Protein AF-A0A6M4P7F4-F1 (afdb_monomer_lite)

Secondary structure (DSSP, 8-state):
-PPPP-HHHHHHHHHHHHHHHHHHHHHIIIIIIHHHHHHHHHTT--HHHHHHHTT--HHHHHHHHHS-----STTTT-----HHHHHHHHHSSHHHHHHHHHHHHHHHHHHS--------

Radius of gyration: 18.24 Å; chains: 1; bounding box: 60×26×43 Å

Foldseek 3Di:
DDPPDDVVVVVVVVVVVVVVVVLVVVLCLQQPLLLQLLLVVVVVDDLVRSCVVVVHDSVSSVVSLADANDPDPPPPVDPRDDCQVVLCVVQVHSVSSVVSSVSSNVSCVVPNPDPPPDPD

Structure (mmCIF, N/CA/C/O backbone):
data_AF-A0A6M4P7F4-F1
#
_entry.id   AF-A0A6M4P7F4-F1
#
loop_
_atom_site.group_PDB
_atom_site.id
_atom_site.type_symbol
_atom_site.label_atom_id
_atom_site.label_alt_id
_atom_site.label_comp_id
_atom_site.label_asym_id
_atom_site.label_entity_id
_atom_site.label_seq_id
_atom_site.pdbx_PDB_ins_code
_atom_site.Cartn_x
_atom_site.Cartn_y
_atom_site.Cartn_z
_atom_site.occupancy
_atom_site.B_iso_or_equiv
_atom_site.auth_seq_id
_atom_site.auth_comp_id
_atom_site.auth_asym_id
_atom_site.auth_atom_id
_atom_site.pdbx_PDB_model_num
ATOM 1 N N . MET A 1 1 ? 39.733 -9.662 -27.116 1.00 40.16 1 MET A N 1
ATOM 2 C CA . MET A 1 1 ? 39.566 -8.195 -27.035 1.00 40.16 1 MET A CA 1
ATOM 3 C C . MET A 1 1 ? 38.220 -7.945 -26.386 1.00 40.16 1 MET A C 1
ATOM 5 O O . MET A 1 1 ? 37.251 -8.513 -26.866 1.00 40.16 1 MET A O 1
ATOM 9 N N . ALA A 1 2 ? 38.166 -7.229 -25.262 1.00 54.25 2 ALA A N 1
ATOM 10 C CA . ALA A 1 2 ? 36.889 -6.873 -24.647 1.00 54.25 2 ALA A CA 1
ATOM 11 C C . ALA A 1 2 ? 36.243 -5.784 -25.510 1.00 54.25 2 ALA A C 1
ATOM 13 O O . ALA A 1 2 ? 36.871 -4.750 -25.736 1.00 54.25 2 ALA A O 1
ATOM 14 N N . GLU A 1 3 ? 35.048 -6.041 -26.044 1.00 68.94 3 GLU A N 1
ATOM 15 C CA . GLU A 1 3 ? 34.247 -5.004 -26.695 1.00 68.94 3 GLU A CA 1
ATOM 16 C C . GLU A 1 3 ? 34.055 -3.853 -25.711 1.00 68.94 3 GLU A C 1
ATOM 18 O O . GLU A 1 3 ? 33.591 -4.055 -24.585 1.00 68.94 3 GLU A O 1
ATOM 23 N N . THR A 1 4 ? 34.453 -2.648 -26.119 1.00 69.88 4 THR A N 1
ATOM 24 C CA . THR A 1 4 ? 34.155 -1.438 -25.360 1.00 69.88 4 THR A CA 1
ATOM 25 C C . THR A 1 4 ? 32.636 -1.348 -25.236 1.00 69.88 4 THR A C 1
ATOM 27 O O . THR A 1 4 ? 31.960 -1.304 -26.266 1.00 69.88 4 THR A O 1
ATOM 30 N N . PRO A 1 5 ? 32.078 -1.362 -24.016 1.00 73.38 5 PRO A N 1
ATOM 31 C CA . PRO A 1 5 ? 30.637 -1.384 -23.853 1.00 73.38 5 PRO A CA 1
ATOM 32 C C . PRO A 1 5 ? 30.021 -0.116 -24.444 1.00 73.38 5 PRO A C 1
ATOM 34 O O . PRO A 1 5 ? 30.496 0.993 -24.193 1.00 73.38 5 PRO A O 1
ATOM 37 N N . ASP A 1 6 ? 28.946 -0.294 -25.211 1.00 87.50 6 ASP A N 1
ATOM 38 C CA . ASP A 1 6 ? 28.158 0.799 -25.772 1.00 87.50 6 ASP A CA 1
ATOM 39 C C . ASP A 1 6 ? 27.570 1.651 -24.631 1.00 87.50 6 ASP A C 1
ATOM 41 O O . ASP A 1 6 ? 26.644 1.249 -23.914 1.00 87.50 6 ASP A O 1
ATOM 45 N N . ILE A 1 7 ? 28.146 2.842 -24.447 1.00 90.25 7 ILE A N 1
ATOM 46 C CA . ILE A 1 7 ? 27.780 3.784 -23.387 1.00 90.25 7 ILE A CA 1
ATOM 47 C C . ILE A 1 7 ? 26.324 4.246 -23.531 1.00 90.25 7 ILE A C 1
ATOM 49 O O . ILE A 1 7 ? 25.641 4.416 -22.516 1.00 90.25 7 ILE A O 1
ATOM 53 N N . ASP A 1 8 ? 25.807 4.370 -24.756 1.00 90.06 8 ASP A N 1
ATOM 54 C CA . ASP A 1 8 ? 24.419 4.768 -24.996 1.00 90.06 8 ASP A CA 1
ATOM 55 C C . ASP A 1 8 ? 23.453 3.639 -24.624 1.00 90.06 8 ASP A C 1
ATOM 57 O O . ASP A 1 8 ? 22.401 3.883 -24.017 1.00 90.06 8 ASP A O 1
ATOM 61 N N . ALA A 1 9 ? 23.811 2.386 -24.920 1.00 91.12 9 ALA A N 1
ATOM 62 C CA . ALA A 1 9 ? 23.050 1.222 -24.467 1.00 91.12 9 ALA A CA 1
ATOM 63 C C . ALA A 1 9 ? 23.031 1.109 -22.931 1.00 91.12 9 ALA A C 1
ATOM 65 O O . ALA A 1 9 ? 21.971 0.860 -22.336 1.00 91.12 9 ALA A O 1
ATOM 66 N N . LEU A 1 10 ? 24.165 1.353 -22.265 1.00 92.12 10 LEU A N 1
ATOM 67 C CA . LEU A 1 10 ? 24.242 1.390 -20.800 1.00 92.12 10 LEU A CA 1
ATOM 68 C C . LEU A 1 10 ? 23.397 2.526 -20.206 1.00 92.12 10 LEU A C 1
ATOM 70 O O . LEU A 1 10 ? 22.655 2.306 -19.242 1.00 92.12 10 LEU A O 1
ATOM 74 N N . ALA A 1 11 ? 23.441 3.726 -20.793 1.00 92.62 11 ALA A N 1
ATOM 75 C CA . ALA A 1 11 ? 22.638 4.867 -20.356 1.00 92.62 11 ALA A CA 1
ATOM 76 C C . ALA A 1 11 ? 21.129 4.587 -20.478 1.00 92.62 11 ALA A C 1
ATOM 78 O O . ALA A 1 11 ? 20.380 4.806 -19.518 1.00 92.62 11 ALA A O 1
ATOM 79 N N . LYS A 1 12 ? 20.687 4.016 -21.609 1.00 92.44 12 LYS A N 1
ATOM 80 C CA . LYS A 1 12 ? 19.292 3.587 -21.822 1.00 92.44 12 LYS A CA 1
ATOM 81 C C . LYS A 1 12 ? 18.864 2.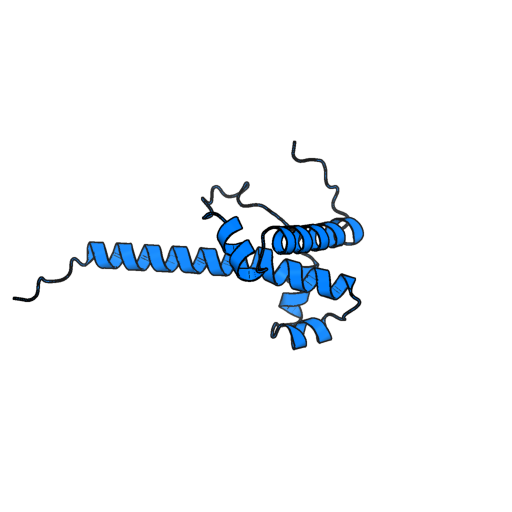535 -20.799 1.00 92.44 12 LYS A C 1
ATOM 83 O O . LYS A 1 12 ? 17.774 2.630 -20.234 1.00 92.44 12 LYS A O 1
ATOM 88 N N . THR A 1 13 ? 19.727 1.565 -20.507 1.00 92.25 13 THR A N 1
ATOM 89 C CA . THR A 1 13 ? 19.455 0.507 -19.520 1.00 92.25 13 THR A CA 1
ATOM 90 C C . THR A 1 13 ? 19.311 1.080 -18.110 1.00 92.25 13 THR A C 1
ATOM 92 O O . THR A 1 13 ? 18.338 0.785 -17.410 1.00 92.25 13 THR A O 1
ATOM 95 N N . ARG A 1 14 ? 20.209 1.990 -17.711 1.00 93.25 14 ARG A N 1
ATOM 96 C CA . ARG A 1 14 ? 20.120 2.715 -16.435 1.00 93.25 14 ARG A CA 1
ATOM 97 C C . ARG A 1 14 ? 18.824 3.518 -16.329 1.00 93.25 14 ARG A C 1
ATOM 99 O O . ARG A 1 14 ? 18.183 3.511 -15.277 1.00 93.25 14 ARG A O 1
ATOM 106 N N . GLN A 1 15 ? 18.421 4.206 -17.396 1.00 92.31 15 GLN A N 1
ATOM 107 C CA . GLN A 1 15 ? 17.173 4.968 -17.414 1.00 92.31 15 GLN A CA 1
ATOM 108 C C . GLN A 1 15 ? 15.950 4.059 -17.248 1.00 92.31 15 GLN A C 1
ATOM 110 O O . GLN A 1 15 ? 15.096 4.353 -16.408 1.00 92.31 15 GLN A O 1
ATOM 115 N N . ARG A 1 16 ? 15.894 2.936 -17.978 1.00 88.25 16 ARG A N 1
ATOM 116 C CA . ARG A 1 16 ? 14.819 1.935 -17.860 1.00 88.25 16 ARG A CA 1
ATOM 117 C C . ARG A 1 16 ? 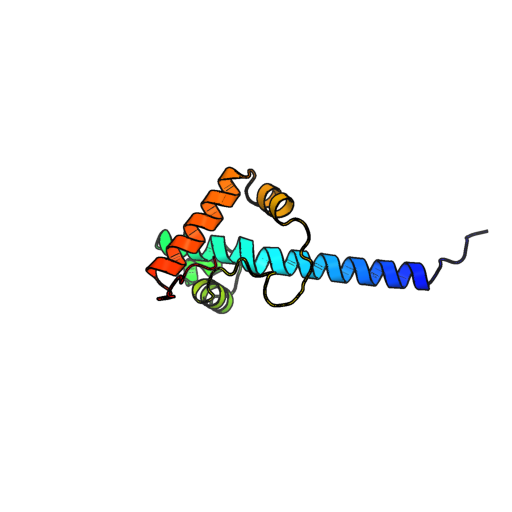14.721 1.374 -16.443 1.00 88.25 16 ARG A C 1
ATOM 119 O O . ARG A 1 16 ? 13.635 1.367 -15.875 1.00 88.25 16 ARG A O 1
ATOM 126 N N . SER A 1 17 ? 15.848 1.005 -15.832 1.00 89.56 17 SER A N 1
ATOM 127 C CA . SER A 1 17 ? 15.893 0.532 -14.439 1.00 89.56 17 SER A CA 1
ATOM 128 C C . SER A 1 17 ? 15.332 1.570 -13.457 1.00 89.56 17 SER A C 1
ATOM 130 O O . SER A 1 17 ? 14.482 1.256 -12.624 1.00 89.56 17 SER A O 1
ATOM 132 N N . ARG A 1 18 ? 15.730 2.843 -13.590 1.00 89.94 18 ARG A N 1
ATOM 133 C CA . ARG A 1 18 ? 15.211 3.928 -12.736 1.00 89.94 18 ARG A CA 1
ATOM 134 C C . ARG A 1 18 ? 13.723 4.184 -12.942 1.00 89.94 18 ARG A C 1
ATOM 136 O O . ARG A 1 18 ? 13.049 4.605 -12.005 1.00 89.94 18 ARG A O 1
ATOM 143 N N . GLN A 1 19 ? 13.218 4.013 -14.159 1.00 85.62 19 GLN A N 1
ATOM 144 C CA . GLN A 1 19 ? 11.789 4.119 -14.431 1.00 85.62 19 GLN A CA 1
ATOM 145 C C . GLN A 1 19 ? 11.027 2.952 -13.800 1.00 85.62 19 GLN A C 1
ATOM 147 O O . GLN A 1 19 ? 10.067 3.196 -13.080 1.00 85.62 19 GLN A O 1
ATOM 152 N N . TYR A 1 20 ? 11.511 1.723 -13.980 1.00 84.62 20 TYR A N 1
ATOM 153 C CA . TYR A 1 20 ? 10.908 0.532 -13.389 1.00 84.62 20 TYR A CA 1
ATOM 154 C C . TYR A 1 20 ? 10.852 0.608 -11.859 1.00 84.62 20 TYR A C 1
ATOM 156 O O . TYR A 1 20 ? 9.792 0.410 -11.275 1.00 84.62 20 TYR A O 1
ATOM 164 N N . ARG A 1 21 ? 11.950 1.013 -11.204 1.00 87.75 21 ARG A N 1
ATOM 165 C CA . ARG A 1 21 ? 11.971 1.221 -9.747 1.00 87.75 21 ARG A CA 1
ATOM 166 C C . ARG A 1 21 ? 10.924 2.241 -9.297 1.00 87.75 21 ARG A C 1
ATOM 168 O O . ARG A 1 21 ? 10.169 1.963 -8.381 1.00 87.75 21 ARG A O 1
ATOM 175 N N . ARG A 1 22 ? 10.832 3.392 -9.976 1.00 84.62 22 ARG A N 1
ATOM 176 C CA . ARG A 1 22 ? 9.816 4.414 -9.664 1.00 84.62 22 ARG A CA 1
ATOM 177 C C . ARG A 1 22 ? 8.388 3.895 -9.826 1.00 84.62 22 ARG A C 1
ATOM 179 O O . ARG A 1 22 ? 7.513 4.336 -9.094 1.00 84.62 22 ARG A O 1
ATOM 186 N N . HIS A 1 23 ? 8.150 2.989 -10.773 1.00 82.38 23 HIS A N 1
ATOM 187 C CA . HIS A 1 23 ? 6.842 2.355 -10.924 1.00 82.38 23 HIS A CA 1
ATOM 188 C C . HIS A 1 23 ? 6.530 1.413 -9.762 1.00 82.38 23 HIS A C 1
ATOM 190 O O . HIS A 1 23 ? 5.425 1.468 -9.239 1.00 82.38 23 HIS A O 1
ATOM 196 N N . LEU A 1 24 ? 7.488 0.588 -9.333 1.00 84.38 24 LEU A N 1
ATOM 197 C CA . LEU A 1 24 ? 7.289 -0.295 -8.182 1.00 84.38 24 LEU A CA 1
ATOM 198 C C . LEU A 1 24 ? 7.080 0.492 -6.886 1.00 84.38 24 LEU A C 1
ATOM 200 O O . LEU A 1 24 ? 6.151 0.178 -6.152 1.00 84.38 24 LEU A O 1
ATOM 204 N N . ASP A 1 25 ? 7.878 1.540 -6.654 1.00 87.12 25 ASP A N 1
ATOM 205 C CA . ASP A 1 25 ? 7.709 2.441 -5.506 1.00 87.12 25 ASP A CA 1
ATOM 206 C C . ASP A 1 25 ? 6.285 3.036 -5.510 1.00 87.12 25 ASP A C 1
ATOM 208 O O . ASP A 1 25 ? 5.576 3.005 -4.510 1.00 87.12 25 ASP A O 1
ATOM 212 N N . PHE A 1 26 ? 5.813 3.495 -6.677 1.00 84.31 26 PHE A N 1
ATOM 213 C CA . PHE A 1 26 ? 4.454 4.013 -6.827 1.00 84.31 26 PHE A CA 1
ATOM 214 C C . PHE A 1 26 ? 3.378 2.960 -6.528 1.00 84.31 26 PHE A C 1
ATOM 216 O O . PHE A 1 26 ? 2.393 3.275 -5.855 1.00 84.31 26 PHE A O 1
ATOM 223 N N . LEU A 1 27 ? 3.536 1.733 -7.034 1.00 84.38 27 LEU A N 1
ATOM 224 C CA . LEU A 1 27 ? 2.576 0.656 -6.800 1.00 84.38 27 LEU A CA 1
ATOM 225 C C . LEU A 1 27 ? 2.529 0.257 -5.319 1.00 84.38 27 LEU A C 1
ATOM 227 O O . LEU A 1 27 ? 1.439 0.084 -4.780 1.00 84.38 27 LEU A O 1
ATOM 231 N N . ALA A 1 28 ? 3.681 0.169 -4.653 1.00 88.00 28 ALA A N 1
ATOM 232 C CA . ALA A 1 28 ? 3.760 -0.108 -3.223 1.00 88.00 28 ALA A CA 1
ATOM 233 C C . ALA A 1 28 ? 3.020 0.965 -2.404 1.00 88.00 28 ALA A C 1
ATOM 235 O O . ALA A 1 28 ? 2.070 0.637 -1.692 1.00 88.00 28 ALA A O 1
ATOM 236 N N . ASP A 1 29 ? 3.356 2.243 -2.604 1.00 86.81 29 ASP A N 1
ATOM 237 C CA . ASP A 1 29 ? 2.783 3.355 -1.835 1.00 86.81 29 ASP A CA 1
ATOM 238 C C . ASP A 1 29 ? 1.257 3.483 -2.022 1.00 86.81 29 ASP A C 1
ATOM 240 O O . ASP A 1 29 ? 0.504 3.718 -1.071 1.00 86.81 29 ASP A O 1
ATOM 244 N N . ASN A 1 30 ? 0.782 3.381 -3.268 1.00 80.00 30 ASN A N 1
ATOM 245 C CA . ASN A 1 30 ? -0.607 3.717 -3.606 1.00 80.00 30 ASN A CA 1
ATOM 246 C C . ASN A 1 30 ? -1.548 2.517 -3.544 1.00 80.00 30 ASN A C 1
ATOM 248 O O . ASN A 1 30 ? -2.739 2.713 -3.338 1.00 80.00 30 ASN A O 1
ATOM 252 N N . TYR A 1 31 ? -1.049 1.293 -3.715 1.00 81.44 31 TYR A N 1
ATOM 253 C CA . TYR A 1 31 ? -1.915 0.116 -3.764 1.00 81.44 31 TYR A CA 1
ATOM 254 C C . TYR A 1 31 ? -1.726 -0.838 -2.595 1.00 81.44 31 TYR A C 1
ATOM 256 O O . TYR A 1 31 ? -2.694 -1.467 -2.176 1.00 81.44 31 TYR A O 1
ATOM 264 N N . VAL A 1 32 ? -0.515 -0.944 -2.051 1.00 89.81 32 VAL A N 1
ATOM 265 C CA . VAL A 1 32 ? -0.238 -1.857 -0.937 1.00 89.81 32 VAL A CA 1
ATOM 266 C C . VAL A 1 32 ? -0.390 -1.114 0.380 1.00 89.81 32 VAL A C 1
ATOM 268 O O . VAL A 1 32 ? -1.298 -1.415 1.154 1.00 89.81 32 VAL A O 1
ATOM 271 N N . ASP A 1 33 ? 0.417 -0.078 0.596 1.00 93.06 33 ASP A N 1
ATOM 272 C CA . ASP A 1 33 ? 0.446 0.656 1.863 1.00 93.06 33 ASP A CA 1
ATOM 273 C C . ASP A 1 33 ? -0.893 1.333 2.151 1.00 93.06 33 ASP A C 1
ATOM 275 O O . ASP A 1 33 ? -1.398 1.285 3.274 1.00 93.06 33 ASP A O 1
ATOM 279 N N . GLN A 1 34 ? -1.528 1.898 1.122 1.00 91.31 34 GLN A N 1
ATOM 280 C CA . GLN A 1 34 ? -2.850 2.496 1.265 1.00 91.31 34 GLN A CA 1
ATOM 281 C C . GLN A 1 34 ? -3.919 1.475 1.685 1.00 91.31 34 GLN A C 1
ATOM 283 O O . GLN A 1 34 ? -4.722 1.774 2.575 1.00 91.31 34 GLN A O 1
ATOM 288 N N . ALA A 1 35 ? -3.920 0.281 1.082 1.00 92.00 35 ALA A N 1
ATOM 289 C CA . ALA A 1 35 ? -4.867 -0.778 1.422 1.00 92.00 35 ALA A CA 1
ATOM 290 C C . ALA A 1 35 ? -4.625 -1.307 2.842 1.00 92.00 35 ALA A C 1
ATOM 292 O O . ALA A 1 35 ? -5.571 -1.403 3.623 1.00 92.00 35 ALA A O 1
ATOM 293 N N . LEU A 1 36 ? -3.364 -1.563 3.208 1.00 94.69 36 LEU A N 1
ATOM 294 C CA . LEU A 1 36 ? -2.983 -2.026 4.546 1.00 94.69 36 LEU A CA 1
ATOM 295 C C . LEU A 1 36 ? -3.369 -1.021 5.632 1.00 94.69 36 LEU A C 1
ATOM 297 O O . LEU A 1 36 ? -3.973 -1.398 6.636 1.00 94.69 36 LEU A O 1
ATOM 301 N N . VAL A 1 37 ? -3.063 0.265 5.427 1.00 95.75 37 VAL A N 1
ATOM 302 C CA . VAL A 1 37 ? -3.408 1.320 6.387 1.00 95.75 37 VAL A CA 1
ATOM 303 C C . VAL A 1 37 ? -4.918 1.386 6.583 1.00 95.75 37 VAL A C 1
ATOM 305 O O . VAL A 1 37 ? -5.385 1.335 7.717 1.00 95.75 37 VAL A O 1
ATOM 308 N N . LYS A 1 38 ? -5.701 1.476 5.507 1.00 94.44 38 LYS A N 1
ATOM 309 C CA . LYS A 1 38 ? -7.158 1.631 5.618 1.00 94.44 38 LYS A CA 1
ATOM 310 C C . LYS A 1 38 ? -7.837 0.393 6.197 1.00 94.44 38 LYS A C 1
ATOM 312 O O . LYS A 1 38 ? -8.707 0.541 7.053 1.00 94.44 38 LYS A O 1
ATOM 317 N N . ALA A 1 39 ? -7.389 -0.805 5.819 1.00 94.56 39 ALA A N 1
ATOM 318 C CA . ALA A 1 39 ? -7.852 -2.050 6.424 1.00 94.56 39 ALA A CA 1
ATOM 319 C C . ALA A 1 39 ? -7.564 -2.085 7.934 1.00 94.56 39 ALA A C 1
ATOM 321 O O . ALA A 1 39 ? -8.448 -2.413 8.723 1.00 94.56 39 ALA A O 1
ATOM 322 N N . ALA A 1 40 ? -6.371 -1.664 8.362 1.00 95.75 40 ALA A N 1
ATOM 323 C CA . ALA A 1 40 ? -6.027 -1.607 9.780 1.00 95.75 40 ALA A CA 1
ATOM 324 C C . ALA A 1 40 ? -6.889 -0.597 10.565 1.00 95.75 40 ALA A C 1
ATOM 326 O O . ALA A 1 40 ? -7.296 -0.880 11.691 1.00 95.75 40 ALA A O 1
ATOM 327 N N . ILE A 1 41 ? -7.230 0.556 9.975 1.00 94.94 41 ILE A N 1
ATOM 328 C CA . ILE A 1 41 ? -8.136 1.524 10.621 1.00 94.94 41 ILE A CA 1
ATOM 329 C C . ILE A 1 41 ? -9.575 0.979 10.674 1.00 94.94 41 ILE A C 1
ATOM 331 O O . ILE A 1 41 ? -10.296 1.243 11.639 1.00 94.94 41 ILE A O 1
ATOM 335 N N . LEU A 1 42 ? -10.028 0.223 9.667 1.00 93.75 42 LEU A N 1
ATOM 336 C CA . LEU A 1 42 ? -11.323 -0.472 9.733 1.00 93.75 42 LEU A CA 1
ATOM 337 C C . LEU A 1 42 ? -11.339 -1.534 10.838 1.00 93.75 42 LEU A C 1
ATOM 339 O O . LEU A 1 42 ? -12.332 -1.649 11.548 1.00 93.75 42 LEU A O 1
ATOM 343 N N . ALA A 1 43 ? -10.219 -2.225 11.051 1.00 94.06 43 ALA A N 1
ATOM 344 C CA . ALA A 1 43 ? -10.034 -3.164 12.156 1.00 94.06 43 ALA A CA 1
ATOM 345 C C . ALA A 1 43 ? -9.883 -2.489 13.539 1.00 94.06 43 ALA A C 1
ATOM 347 O O . ALA A 1 43 ? -9.725 -3.180 14.543 1.00 94.06 43 ALA A O 1
ATOM 348 N N . GLY A 1 44 ? -9.942 -1.153 13.615 1.00 94.81 44 GLY A N 1
ATOM 349 C CA . GLY A 1 44 ? -9.955 -0.401 14.872 1.00 94.81 44 GLY A CA 1
ATOM 350 C C . GLY A 1 44 ? -8.580 -0.013 15.418 1.00 94.81 44 GLY A C 1
ATOM 351 O O . GLY A 1 44 ? -8.506 0.503 16.532 1.00 94.81 44 GLY A O 1
ATOM 352 N N . LEU A 1 45 ? -7.495 -0.216 14.662 1.00 96.56 45 LEU A N 1
ATOM 353 C CA . LEU A 1 45 ? -6.155 0.169 15.107 1.00 96.56 45 LEU A CA 1
ATOM 354 C C . LEU A 1 45 ? -5.984 1.695 15.074 1.00 96.56 45 LEU A C 1
ATOM 356 O O . LEU A 1 45 ? -6.401 2.382 14.136 1.00 96.56 45 LEU A O 1
ATOM 360 N N . SER A 1 46 ? -5.293 2.234 16.076 1.00 95.38 46 SER A N 1
ATOM 361 C CA . SER A 1 46 ? -4.871 3.634 16.087 1.00 95.38 46 SER A CA 1
ATOM 362 C C . SER A 1 46 ? -3.732 3.883 15.091 1.00 95.38 46 SER A C 1
ATOM 364 O O . SER A 1 46 ? -2.924 3.007 14.787 1.00 95.38 46 SER A O 1
ATOM 366 N N . GLN A 1 47 ? -3.574 5.131 14.636 1.00 93.94 47 GLN A N 1
ATOM 367 C CA . GLN A 1 47 ? -2.475 5.494 13.728 1.00 93.94 47 GLN A CA 1
ATOM 368 C C . GLN A 1 47 ? -1.078 5.194 14.301 1.00 93.94 47 GLN A C 1
ATOM 370 O O . GLN A 1 47 ? -0.141 4.970 13.539 1.00 93.94 47 GLN A O 1
ATOM 375 N N . THR A 1 48 ? -0.920 5.214 15.629 1.00 96.94 48 THR A N 1
ATOM 376 C CA . THR A 1 48 ? 0.355 4.898 16.290 1.00 96.94 48 THR A CA 1
ATOM 377 C C . THR A 1 48 ? 0.662 3.402 16.211 1.00 96.94 48 THR A C 1
ATOM 379 O O . THR A 1 48 ? 1.800 3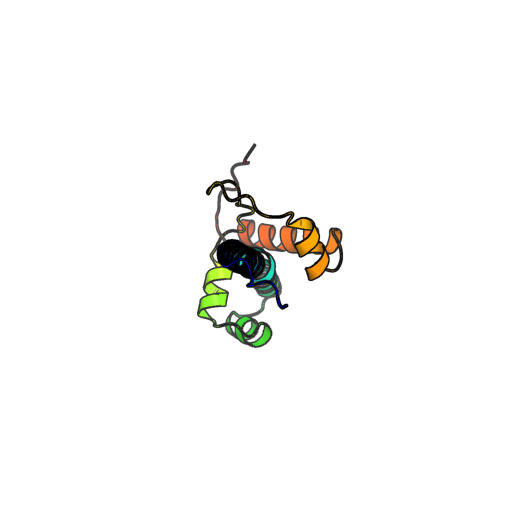.028 15.933 1.00 96.94 48 THR A O 1
ATOM 382 N N . GLU A 1 49 ? -0.343 2.549 16.416 1.00 97.38 49 GLU A N 1
ATOM 383 C CA . GLU A 1 49 ? -0.201 1.094 16.286 1.00 97.38 49 GLU A CA 1
ATOM 384 C C . GLU A 1 49 ? 0.107 0.704 14.842 1.00 97.38 49 GLU A C 1
ATOM 386 O O . GLU A 1 49 ? 1.027 -0.074 14.607 1.00 97.38 49 GLU A O 1
ATOM 391 N N . ILE A 1 50 ? -0.581 1.322 13.879 1.00 97.62 50 ILE A N 1
ATOM 392 C CA . ILE A 1 50 ? -0.346 1.105 12.446 1.00 97.62 50 ILE A CA 1
ATOM 393 C C . ILE A 1 50 ? 1.074 1.527 12.059 1.00 97.62 50 ILE A C 1
ATOM 395 O O . ILE A 1 50 ? 1.790 0.760 11.421 1.00 97.62 50 ILE A O 1
ATOM 399 N N . ALA A 1 51 ? 1.508 2.719 12.481 1.00 96.62 51 ALA A N 1
ATOM 400 C CA . ALA A 1 51 ? 2.857 3.219 12.216 1.00 96.62 51 ALA A CA 1
ATOM 401 C C . ALA A 1 51 ? 3.931 2.239 12.714 1.00 96.62 51 ALA A C 1
ATOM 403 O O . ALA A 1 51 ? 4.878 1.927 11.993 1.00 96.62 51 ALA A O 1
ATOM 404 N N . LYS A 1 52 ? 3.752 1.709 13.930 1.00 97.06 52 LYS A N 1
ATOM 405 C CA . LYS A 1 52 ? 4.657 0.716 14.515 1.00 97.06 52 LYS A CA 1
ATOM 406 C C . LYS A 1 52 ? 4.617 -0.617 13.762 1.00 97.06 52 LYS A C 1
ATOM 408 O O . LYS A 1 52 ? 5.675 -1.171 13.490 1.00 97.06 52 LYS A O 1
ATOM 413 N N . ALA A 1 53 ? 3.428 -1.127 13.445 1.00 96.62 53 ALA A N 1
ATOM 414 C CA . ALA A 1 53 ? 3.255 -2.429 12.802 1.00 96.62 53 ALA A CA 1
ATOM 415 C C . ALA A 1 53 ? 3.794 -2.452 11.365 1.00 96.62 53 ALA A C 1
ATOM 417 O O . ALA A 1 53 ? 4.416 -3.429 10.962 1.00 96.62 53 ALA A O 1
ATOM 418 N N . LEU A 1 54 ? 3.586 -1.368 10.615 1.00 94.62 54 LEU A N 1
ATOM 419 C CA . LEU A 1 54 ? 3.988 -1.260 9.211 1.00 94.62 54 LEU A CA 1
ATOM 420 C C . LEU A 1 54 ? 5.350 -0.575 9.017 1.00 94.62 54 LEU A C 1
ATOM 422 O O . LEU A 1 54 ? 5.760 -0.331 7.888 1.00 94.62 54 LEU A O 1
ATOM 426 N N . GLY A 1 55 ? 6.055 -0.226 10.100 1.00 96.00 55 GLY A N 1
ATOM 427 C CA . GLY A 1 55 ? 7.381 0.396 10.019 1.00 96.00 55 GLY A CA 1
ATOM 428 C C . GLY A 1 55 ? 7.393 1.764 9.326 1.00 96.00 55 GLY A C 1
ATOM 429 O O . GLY A 1 55 ? 8.407 2.154 8.750 1.00 96.00 55 GLY A O 1
ATOM 430 N N . MET A 1 56 ? 6.283 2.502 9.374 1.00 95.38 56 MET A N 1
ATOM 431 C CA . MET A 1 56 ? 6.118 3.790 8.697 1.00 95.38 56 MET A CA 1
ATOM 432 C C . MET A 1 56 ? 5.889 4.929 9.693 1.00 95.38 56 MET A C 1
ATOM 434 O O . MET A 1 56 ? 5.491 4.727 10.838 1.00 95.38 56 MET A O 1
ATOM 438 N N . SER A 1 57 ? 6.123 6.172 9.268 1.00 96.44 57 SER A N 1
ATOM 439 C CA . SER A 1 57 ? 5.864 7.324 10.136 1.00 96.44 57 SER A CA 1
ATOM 440 C C . SER A 1 57 ? 4.359 7.544 10.337 1.00 96.44 57 SER A C 1
ATOM 442 O O . SER A 1 57 ? 3.561 7.318 9.427 1.00 96.44 57 SER A O 1
ATOM 444 N N . LYS A 1 58 ? 3.950 8.097 11.486 1.00 95.69 58 LYS A N 1
ATOM 445 C CA . LYS A 1 58 ? 2.545 8.490 11.712 1.00 95.69 58 LYS A CA 1
ATOM 446 C C . LYS A 1 58 ? 2.036 9.481 10.653 1.00 95.69 58 LYS A C 1
ATOM 448 O O . LYS A 1 58 ? 0.865 9.449 10.285 1.00 95.69 58 LYS A O 1
ATOM 453 N N . LYS A 1 59 ? 2.921 10.342 10.131 1.00 95.75 59 LYS A N 1
ATOM 454 C CA . LYS A 1 59 ? 2.611 11.248 9.015 1.00 95.75 59 LYS A CA 1
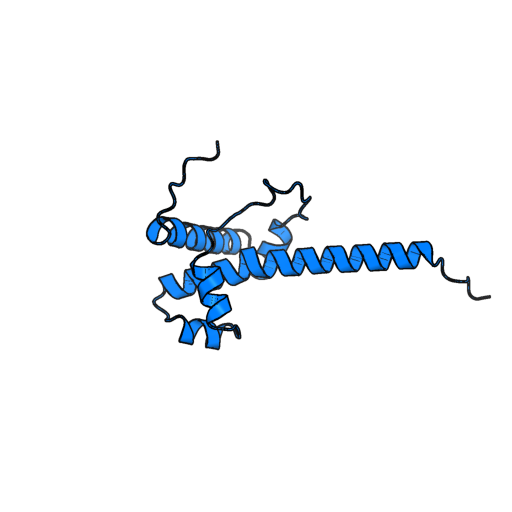ATOM 455 C C . LYS A 1 59 ? 2.244 10.454 7.758 1.00 95.75 59 LYS A C 1
ATOM 457 O O . LYS A 1 59 ? 1.232 10.765 7.145 1.00 95.75 59 LYS A O 1
ATOM 462 N N . THR A 1 60 ? 3.024 9.426 7.429 1.00 94.38 60 THR A N 1
ATOM 463 C CA . THR A 1 60 ? 2.781 8.510 6.303 1.00 94.38 60 THR A CA 1
ATOM 464 C C . THR A 1 60 ? 1.441 7.793 6.463 1.00 94.38 60 THR A C 1
ATOM 466 O O . THR A 1 60 ? 0.610 7.874 5.563 1.00 94.38 60 THR A O 1
ATOM 469 N N . VAL A 1 61 ? 1.162 7.220 7.643 1.00 95.31 61 VAL A N 1
ATOM 470 C CA . VAL A 1 61 ? -0.147 6.610 7.954 1.00 95.31 61 VAL A CA 1
ATOM 471 C C . VAL A 1 61 ? -1.284 7.598 7.702 1.00 95.31 61 VAL A C 1
ATOM 473 O O . VAL A 1 61 ? -2.244 7.286 7.004 1.00 95.31 61 VAL A O 1
ATOM 476 N N . ASN A 1 62 ? -1.174 8.816 8.238 1.00 93.38 62 ASN A N 1
ATOM 477 C CA . ASN A 1 62 ? -2.204 9.836 8.071 1.00 93.38 62 ASN A CA 1
ATOM 478 C C . ASN A 1 62 ? -2.373 10.272 6.604 1.00 93.38 62 ASN A C 1
ATOM 480 O O . ASN A 1 62 ? -3.489 10.570 6.188 1.00 93.38 62 ASN A O 1
ATOM 484 N N . THR A 1 63 ? -1.295 10.298 5.816 1.00 91.69 63 THR A N 1
ATOM 485 C CA . THR A 1 63 ? -1.368 10.544 4.371 1.00 91.69 63 THR A CA 1
ATOM 486 C C . THR A 1 63 ? -2.164 9.443 3.672 1.00 91.69 63 THR A C 1
ATOM 488 O O . THR A 1 63 ? -3.141 9.761 2.997 1.00 91.69 63 THR A O 1
ATOM 491 N N . HIS A 1 64 ? -1.827 8.167 3.879 1.00 91.81 64 HIS A N 1
ATOM 492 C CA . HIS A 1 64 ? -2.549 7.049 3.257 1.00 91.81 64 HIS A CA 1
ATOM 493 C C . HIS A 1 64 ? -4.014 6.969 3.699 1.00 91.81 64 HIS A C 1
ATOM 495 O O . HIS A 1 64 ? -4.889 6.710 2.877 1.00 91.81 64 HIS A O 1
ATOM 501 N N . ALA A 1 65 ? -4.295 7.264 4.971 1.00 91.50 65 ALA A N 1
ATOM 502 C CA . ALA A 1 65 ? -5.643 7.261 5.534 1.00 91.50 65 ALA A CA 1
ATOM 503 C C . ALA A 1 65 ? -6.558 8.358 4.967 1.00 91.50 65 ALA A C 1
ATOM 505 O O . ALA A 1 65 ? -7.775 8.226 5.045 1.00 91.50 65 ALA A O 1
ATOM 506 N N . ARG A 1 66 ? -5.993 9.461 4.459 1.00 88.44 66 ARG A N 1
ATOM 507 C CA . ARG A 1 66 ? -6.750 10.619 3.944 1.00 88.44 66 ARG A CA 1
ATOM 508 C C . ARG A 1 66 ? -6.817 10.678 2.429 1.00 88.44 66 ARG A C 1
ATOM 510 O O . ARG A 1 66 ? -7.660 11.380 1.882 1.00 88.44 66 ARG A O 1
ATOM 517 N N . TYR A 1 67 ? -5.892 10.012 1.750 1.00 84.88 67 TYR A N 1
ATOM 518 C CA . TYR A 1 67 ? -5.891 9.999 0.301 1.00 84.88 67 TYR A CA 1
ATOM 519 C C . TYR A 1 67 ? -6.958 9.012 -0.187 1.00 84.88 67 TYR A C 1
ATOM 521 O O . TYR A 1 67 ? -6.998 7.888 0.322 1.00 84.88 67 TYR A O 1
ATOM 529 N N . PRO A 1 68 ? -7.818 9.377 -1.151 1.00 80.62 68 PRO A N 1
ATOM 530 C CA . PRO A 1 68 ? -8.759 8.431 -1.732 1.00 80.62 68 PRO A CA 1
ATOM 531 C C . PRO A 1 68 ? -8.005 7.342 -2.495 1.00 80.62 68 PRO A C 1
ATOM 533 O O . PRO A 1 68 ? -6.922 7.577 -3.043 1.00 80.62 68 PRO A O 1
ATOM 536 N N . TRP A 1 69 ? -8.574 6.143 -2.519 1.00 77.69 69 TRP A N 1
ATOM 537 C CA . TRP A 1 69 ? -8.143 5.049 -3.366 1.00 77.69 69 TRP A CA 1
ATOM 538 C C . TRP A 1 69 ? -8.366 5.480 -4.801 1.00 77.69 69 TRP A C 1
ATOM 540 O O . TRP A 1 69 ? -9.484 5.528 -5.317 1.00 77.69 69 TRP A O 1
ATOM 550 N N . ARG A 1 70 ? -7.272 5.850 -5.444 1.00 67.38 70 ARG A N 1
ATOM 551 C CA . ARG A 1 70 ? -7.260 6.199 -6.848 1.00 67.38 70 ARG A CA 1
ATOM 552 C C . ARG A 1 70 ? -6.709 4.991 -7.589 1.00 67.38 70 ARG A C 1
ATOM 554 O O . ARG A 1 70 ? -5.488 4.857 -7.638 1.00 67.38 70 ARG A O 1
ATOM 561 N N . PRO A 1 71 ? -7.540 4.168 -8.252 1.00 60.41 71 PRO A N 1
ATOM 562 C CA . PRO A 1 71 ? -7.040 3.372 -9.359 1.00 60.41 71 PRO A CA 1
ATOM 563 C C . PRO A 1 71 ? -6.797 4.353 -10.515 1.00 60.41 71 PRO A C 1
ATOM 565 O O . PRO A 1 71 ? -7.567 4.414 -11.464 1.00 60.41 71 PRO A O 1
ATOM 568 N N . TYR A 1 72 ? -5.826 5.263 -10.385 1.00 49.59 72 TYR A N 1
ATOM 569 C CA . TYR A 1 72 ? -5.681 6.378 -11.321 1.00 49.59 72 TYR A CA 1
ATOM 570 C C . TYR A 1 72 ? -4.260 6.493 -11.849 1.00 49.59 72 TYR A C 1
ATOM 572 O O . TYR A 1 72 ? -3.510 7.425 -11.564 1.00 49.59 72 TYR A O 1
ATOM 580 N N . ALA A 1 73 ? -3.969 5.533 -12.725 1.00 45.69 73 ALA A N 1
ATOM 581 C CA . ALA A 1 73 ? -3.178 5.742 -13.933 1.00 45.69 73 ALA A CA 1
ATOM 582 C C . ALA A 1 73 ? -3.890 6.659 -14.952 1.00 45.69 73 ALA A C 1
ATOM 584 O O . ALA A 1 73 ? -3.233 7.291 -15.776 1.00 45.69 73 ALA A O 1
ATOM 585 N N . ALA A 1 74 ? -5.225 6.770 -14.896 1.00 44.19 74 ALA A N 1
ATOM 586 C CA . ALA A 1 74 ? -6.032 7.368 -15.965 1.00 44.19 74 ALA A CA 1
ATOM 587 C C . ALA A 1 74 ? -5.917 8.904 -16.114 1.00 44.19 74 ALA A C 1
ATOM 589 O O . ALA A 1 74 ? -6.378 9.455 -17.104 1.00 44.19 74 ALA A O 1
ATOM 590 N N . GLY A 1 75 ? -5.250 9.613 -15.195 1.00 40.00 75 GLY A N 1
ATOM 591 C CA . GLY A 1 75 ? -5.208 11.088 -15.201 1.00 40.00 75 GLY A CA 1
ATOM 592 C C . GLY A 1 75 ? -3.908 11.732 -15.643 1.00 40.00 75 GLY A C 1
ATOM 593 O O . GLY A 1 75 ? -3.858 12.947 -15.801 1.00 40.00 75 GLY A O 1
ATOM 594 N N . LYS A 1 76 ? -2.829 10.956 -15.770 1.00 45.88 76 LYS A N 1
ATOM 595 C CA . LYS A 1 76 ? -1.487 11.510 -16.024 1.00 45.88 76 LYS A CA 1
ATOM 596 C C . LYS A 1 76 ? -0.774 10.907 -17.231 1.00 45.88 76 LYS A C 1
ATOM 598 O O . LYS A 1 76 ? 0.417 11.150 -17.393 1.00 45.88 76 LYS A O 1
ATOM 603 N N . GLY A 1 77 ? -1.471 10.130 -18.064 1.00 43.56 77 GLY A N 1
ATOM 604 C CA . GLY A 1 77 ? -0.879 9.533 -19.268 1.00 43.56 77 GLY A CA 1
ATOM 605 C C . GLY A 1 77 ? 0.316 8.616 -18.975 1.00 43.56 77 GLY A C 1
ATOM 606 O O . GLY A 1 77 ? 1.187 8.447 -19.823 1.00 43.56 77 GLY A O 1
ATOM 607 N N . MET A 1 78 ? 0.396 8.054 -17.763 1.00 49.50 78 MET A N 1
ATOM 608 C CA . MET A 1 78 ? 1.416 7.066 -17.427 1.00 49.50 78 MET A CA 1
ATOM 609 C C . MET A 1 78 ? 0.939 5.693 -17.893 1.00 49.50 78 MET A C 1
ATOM 611 O O . MET A 1 78 ? -0.039 5.172 -17.362 1.00 49.50 78 MET A O 1
ATOM 615 N N . ASN A 1 79 ? 1.663 5.096 -18.844 1.00 52.84 79 ASN A N 1
ATOM 616 C CA . ASN A 1 79 ? 1.595 3.658 -19.096 1.00 52.84 79 ASN A CA 1
ATOM 617 C C . ASN A 1 79 ? 2.110 2.942 -17.845 1.00 52.84 79 ASN A C 1
ATOM 619 O O . ASN A 1 79 ? 3.323 2.812 -17.652 1.00 52.84 79 ASN A O 1
ATOM 623 N N . LEU A 1 80 ? 1.191 2.536 -16.971 1.00 53.56 80 LEU A N 1
ATOM 624 C CA . LEU A 1 80 ? 1.535 1.638 -15.883 1.00 53.56 80 LEU A CA 1
ATOM 625 C C . LEU A 1 80 ? 1.754 0.233 -16.458 1.00 53.56 80 LEU A C 1
ATOM 627 O O . LEU A 1 80 ? 1.028 -0.177 -17.365 1.00 53.56 80 LEU A O 1
ATOM 631 N N . PRO A 1 81 ? 2.765 -0.499 -15.966 1.00 57.06 81 PRO A N 1
ATOM 632 C CA . PRO A 1 81 ? 2.862 -1.926 -16.227 1.00 57.06 81 PRO A CA 1
ATOM 633 C C . PRO A 1 81 ? 1.629 -2.638 -15.662 1.00 57.06 81 PRO A C 1
ATOM 635 O O . PRO A 1 81 ? 0.969 -2.102 -14.772 1.00 57.06 81 PRO A O 1
ATOM 638 N N . ASP A 1 82 ? 1.355 -3.838 -16.171 1.00 64.06 82 ASP A N 1
ATOM 639 C CA . ASP A 1 82 ? 0.296 -4.708 -15.663 1.00 64.06 82 ASP A CA 1
ATOM 640 C C . ASP A 1 82 ? 0.391 -4.820 -14.133 1.00 64.06 82 ASP A C 1
ATOM 642 O O . ASP A 1 82 ? 1.335 -5.386 -13.570 1.00 64.06 82 ASP A O 1
ATOM 646 N N . SER A 1 83 ? -0.565 -4.183 -13.465 1.00 73.94 83 SER A N 1
ATOM 647 C CA . SER A 1 83 ? -0.615 -4.095 -12.018 1.00 73.94 83 SER A CA 1
ATOM 648 C C . SER A 1 83 ? -1.128 -5.384 -11.391 1.00 73.94 83 SER A C 1
ATOM 650 O O . SER A 1 83 ? -0.834 -5.645 -10.226 1.00 73.94 83 SER A O 1
ATOM 652 N N . ASP A 1 84 ? -1.825 -6.222 -12.159 1.00 75.81 84 ASP A N 1
ATOM 653 C CA . ASP A 1 84 ? -2.465 -7.436 -11.659 1.00 75.81 84 ASP A CA 1
ATOM 654 C C . ASP A 1 84 ? -1.416 -8.478 -11.279 1.00 75.81 84 ASP A C 1
ATOM 656 O O . ASP A 1 84 ? -1.511 -9.104 -10.223 1.00 75.81 84 ASP A O 1
ATOM 660 N N . ALA A 1 85 ? -0.344 -8.595 -12.069 1.00 81.38 85 ALA A N 1
ATOM 661 C CA . ALA A 1 85 ? 0.797 -9.439 -11.725 1.00 81.38 85 ALA A CA 1
ATOM 662 C C . ALA A 1 85 ? 1.472 -8.992 -10.416 1.00 81.38 85 ALA A C 1
ATOM 664 O O . ALA A 1 85 ? 1.824 -9.827 -9.578 1.00 81.38 85 ALA A O 1
ATOM 665 N N . PHE A 1 86 ? 1.623 -7.679 -10.214 1.00 83.25 86 PHE A N 1
ATOM 666 C CA . PHE A 1 86 ? 2.179 -7.129 -8.978 1.00 83.25 86 PHE A CA 1
ATOM 667 C C . PHE A 1 86 ? 1.242 -7.366 -7.786 1.00 83.25 86 PHE A C 1
ATOM 669 O O . PHE A 1 86 ? 1.698 -7.786 -6.725 1.00 83.25 86 PHE A O 1
ATOM 676 N N . TYR A 1 87 ? -0.068 -7.175 -7.952 1.00 82.12 87 TYR A N 1
ATOM 677 C CA . TYR A 1 87 ? -1.033 -7.425 -6.883 1.00 82.12 87 TYR A CA 1
ATOM 678 C C . TYR A 1 87 ? -1.121 -8.895 -6.515 1.00 82.12 87 TYR A C 1
ATOM 680 O O . TYR A 1 87 ? -1.091 -9.218 -5.332 1.00 82.12 87 TYR A O 1
ATOM 688 N N . ARG A 1 88 ? -1.161 -9.794 -7.499 1.00 85.94 88 ARG A N 1
ATOM 689 C CA . ARG A 1 88 ? -1.134 -11.234 -7.245 1.00 85.94 88 ARG A CA 1
ATOM 690 C C . ARG A 1 88 ? 0.135 -11.640 -6.504 1.00 85.94 88 ARG A C 1
ATOM 692 O O . ARG A 1 88 ? 0.062 -12.471 -5.606 1.00 85.94 88 ARG A O 1
ATOM 699 N N . PHE A 1 89 ? 1.280 -11.048 -6.844 1.00 89.12 89 PHE A N 1
ATOM 700 C CA . PHE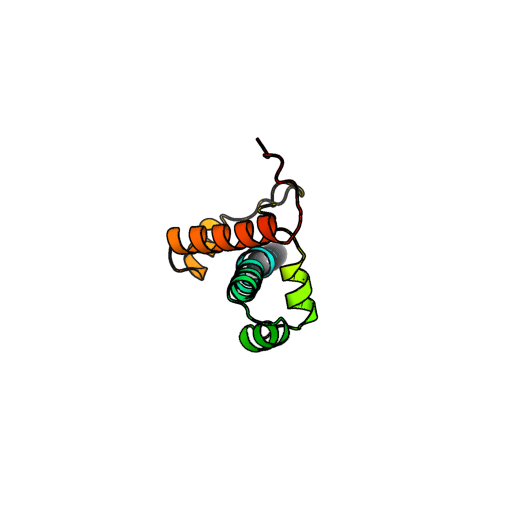 A 1 89 ? 2.526 -11.277 -6.115 1.00 89.12 89 PHE A CA 1
ATOM 701 C C . PHE A 1 89 ? 2.428 -10.832 -4.647 1.00 89.12 89 PHE A C 1
ATOM 703 O O . PHE A 1 89 ? 2.828 -11.584 -3.762 1.00 89.12 89 PHE A O 1
ATOM 710 N N . VAL A 1 90 ? 1.870 -9.648 -4.376 1.00 90.69 90 VAL A N 1
ATOM 711 C CA . VAL A 1 90 ? 1.757 -9.101 -3.011 1.00 90.69 90 VAL A CA 1
ATOM 712 C C . VAL A 1 90 ? 0.714 -9.842 -2.167 1.00 90.69 90 VAL A C 1
ATOM 714 O O . VAL A 1 90 ? 0.973 -10.162 -1.011 1.00 90.69 90 VAL A O 1
ATOM 717 N N . TRP A 1 91 ? -0.460 -10.120 -2.734 1.00 90.38 91 TRP A N 1
ATOM 718 C CA . TRP A 1 91 ? -1.616 -10.676 -2.019 1.00 90.38 91 TRP A CA 1
ATOM 719 C C . TRP A 1 91 ? -1.759 -12.198 -2.166 1.00 90.38 91 TRP A C 1
ATOM 721 O O . TRP A 1 91 ? -2.690 -12.797 -1.630 1.00 90.38 91 TRP A O 1
ATOM 731 N N . GLY A 1 92 ? -0.863 -12.836 -2.920 1.00 91.75 92 GLY A N 1
ATOM 732 C CA . GLY A 1 92 ? -0.818 -14.281 -3.159 1.00 91.75 92 GLY A CA 1
ATOM 733 C C . GLY A 1 92 ? -1.879 -14.824 -4.125 1.00 91.75 92 GLY A C 1
ATOM 734 O O . GLY A 1 92 ? -1.754 -15.958 -4.582 1.00 91.75 92 GLY A O 1
ATOM 735 N N . SER A 1 93 ? -2.920 -14.052 -4.454 1.00 91.06 93 SER A N 1
ATOM 736 C CA . SER A 1 93 ? -3.987 -14.448 -5.384 1.00 91.06 93 SER A CA 1
ATOM 737 C C . SER A 1 93 ? -4.744 -13.238 -5.940 1.00 91.06 93 SER A C 1
ATOM 739 O O . SER A 1 93 ? -4.693 -12.150 -5.365 1.00 91.06 93 SER A O 1
ATOM 741 N N . ASP A 1 94 ? -5.487 -13.444 -7.031 1.00 88.25 94 ASP A N 1
ATOM 742 C CA . ASP A 1 94 ? -6.383 -12.419 -7.589 1.00 88.25 94 ASP A CA 1
ATOM 743 C C . ASP A 1 94 ? -7.530 -12.086 -6.628 1.00 88.25 94 ASP A C 1
ATOM 745 O O . ASP A 1 94 ? -7.884 -10.921 -6.471 1.00 88.25 94 ASP A O 1
ATOM 749 N N . THR A 1 95 ? -8.071 -13.091 -5.931 1.00 91.31 95 THR A N 1
ATOM 750 C CA . THR A 1 95 ? -9.121 -12.893 -4.923 1.00 91.31 95 THR A CA 1
ATOM 751 C C . THR A 1 95 ? -8.611 -12.063 -3.750 1.00 91.31 95 THR A C 1
ATOM 753 O O . THR A 1 95 ? -9.237 -11.075 -3.389 1.00 91.31 95 THR A O 1
ATOM 756 N N . GLY A 1 96 ? -7.432 -12.392 -3.208 1.00 89.00 96 GLY A N 1
ATOM 757 C CA . GLY A 1 96 ? -6.831 -11.619 -2.117 1.00 89.00 96 GLY A CA 1
ATOM 758 C C . GLY A 1 96 ? -6.554 -10.167 -2.512 1.00 89.00 96 GLY A C 1
ATOM 759 O O . GLY A 1 96 ? -6.795 -9.251 -1.725 1.00 89.00 96 GLY A O 1
ATOM 760 N N . ALA A 1 97 ? -6.116 -9.941 -3.755 1.00 89.31 97 ALA A N 1
ATOM 761 C CA . ALA A 1 97 ? -5.974 -8.596 -4.297 1.00 89.31 97 ALA A CA 1
ATOM 762 C C . ALA A 1 97 ? -7.326 -7.871 -4.381 1.00 89.31 97 ALA A C 1
ATOM 764 O O . ALA A 1 97 ? -7.445 -6.738 -3.915 1.00 89.31 97 ALA A O 1
ATOM 765 N N . ALA A 1 98 ? -8.355 -8.518 -4.931 1.00 88.06 98 ALA A N 1
ATOM 766 C CA . ALA A 1 98 ? -9.692 -7.945 -5.042 1.00 88.06 98 ALA A CA 1
ATOM 767 C C . ALA A 1 98 ? -10.285 -7.579 -3.669 1.00 88.06 98 ALA A C 1
ATOM 769 O O . ALA A 1 98 ? -10.823 -6.481 -3.517 1.00 88.06 98 ALA A O 1
ATOM 770 N N . ASP A 1 99 ? -10.118 -8.439 -2.664 1.00 90.94 99 ASP A N 1
ATOM 771 C CA . ASP A 1 99 ? -10.612 -8.225 -1.300 1.00 90.94 99 ASP A CA 1
ATOM 772 C C . ASP A 1 99 ? -9.915 -7.039 -0.614 1.00 90.94 99 ASP A C 1
ATOM 774 O O . ASP A 1 99 ? -10.570 -6.188 0.002 1.00 90.94 99 ASP A O 1
ATOM 778 N N . ALA A 1 100 ? -8.590 -6.921 -0.766 1.00 90.12 100 ALA A N 1
ATOM 779 C CA . ALA A 1 100 ? -7.826 -5.790 -0.237 1.00 90.12 100 ALA A CA 1
ATOM 780 C C . ALA A 1 100 ? -8.266 -4.460 -0.873 1.00 90.12 100 ALA A C 1
ATOM 782 O O . ALA A 1 100 ? -8.475 -3.459 -0.178 1.00 90.12 100 ALA A O 1
ATOM 783 N N . ILE A 1 101 ? -8.475 -4.457 -2.194 1.00 87.75 101 ILE A N 1
ATOM 784 C CA . ILE A 1 101 ? -8.971 -3.293 -2.939 1.00 87.75 101 ILE A CA 1
ATOM 785 C C . ILE A 1 101 ? -10.398 -2.936 -2.505 1.00 87.75 101 ILE A C 1
ATOM 787 O O . ILE A 1 101 ? -10.706 -1.757 -2.313 1.00 87.75 101 ILE A O 1
ATOM 791 N N . ALA A 1 102 ? -11.274 -3.929 -2.342 1.00 88.94 102 ALA A N 1
ATOM 792 C CA . ALA A 1 102 ? -12.654 -3.721 -1.917 1.00 88.94 102 ALA A CA 1
ATOM 793 C C . ALA A 1 102 ? -12.722 -3.103 -0.514 1.00 88.94 102 ALA A C 1
ATOM 795 O O . ALA A 1 102 ? -13.415 -2.104 -0.323 1.00 88.94 102 ALA A O 1
ATOM 796 N N . THR A 1 103 ? -11.932 -3.623 0.428 1.00 90.31 103 THR A N 1
ATOM 797 C CA . THR A 1 103 ? -11.813 -3.098 1.799 1.00 90.31 103 THR A CA 1
ATOM 798 C C . THR A 1 103 ? -11.326 -1.648 1.806 1.00 90.31 103 THR A C 1
ATOM 800 O O . THR A 1 103 ? -11.857 -0.788 2.508 1.00 90.31 103 THR A O 1
ATOM 803 N N . CYS A 1 104 ? -10.332 -1.344 0.974 1.00 89.44 104 CYS A N 1
ATOM 804 C CA . CYS A 1 104 ? -9.809 0.008 0.832 1.00 89.44 104 CYS A CA 1
ATOM 805 C C . CYS A 1 104 ? -10.870 0.990 0.299 1.00 89.44 104 CYS A C 1
ATOM 807 O O . CYS A 1 104 ? -11.078 2.063 0.869 1.00 89.44 104 CYS A O 1
ATOM 809 N N . LYS A 1 105 ? -11.602 0.594 -0.752 1.00 87.00 105 LYS A N 1
ATOM 810 C CA . LYS A 1 105 ? -12.721 1.372 -1.310 1.00 87.00 105 LYS A CA 1
ATOM 811 C C . LYS A 1 105 ? -13.880 1.527 -0.321 1.00 87.00 105 LYS A C 1
ATOM 813 O O . LYS A 1 105 ? -14.546 2.561 -0.337 1.00 87.00 105 LYS A O 1
ATOM 818 N N . GLN A 1 106 ? -14.135 0.523 0.520 1.00 89.94 106 GLN A N 1
ATOM 819 C CA . GLN A 1 106 ? -15.131 0.601 1.588 1.00 89.94 106 GLN A CA 1
ATOM 820 C C . GLN A 1 106 ? -14.764 1.702 2.586 1.00 89.94 106 GLN A C 1
ATOM 822 O O . GLN A 1 106 ? -15.589 2.577 2.834 1.00 89.94 106 GLN A O 1
ATOM 827 N N . TYR A 1 107 ? -13.523 1.708 3.090 1.00 90.31 107 TYR A N 1
ATOM 828 C CA . TYR A 1 107 ? -13.054 2.763 3.993 1.00 90.31 107 TYR A CA 1
ATOM 829 C C . TYR A 1 107 ? -13.278 4.156 3.393 1.00 90.31 107 TYR A C 1
ATOM 831 O O . TYR A 1 107 ? -13.769 5.051 4.077 1.00 90.31 107 TYR A O 1
ATOM 839 N N . ASP A 1 108 ? -12.953 4.346 2.113 1.00 88.25 108 ASP A N 1
ATO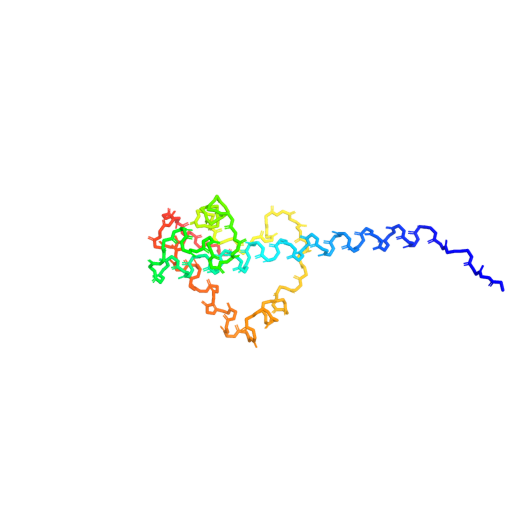M 840 C CA . ASP A 1 108 ? -13.104 5.654 1.467 1.00 88.25 108 ASP A CA 1
ATOM 841 C C . ASP A 1 108 ? -14.551 6.106 1.385 1.00 88.25 108 ASP A C 1
ATOM 843 O O . ASP A 1 108 ? -14.850 7.267 1.660 1.00 88.25 108 ASP A O 1
ATOM 847 N N . ARG A 1 109 ? -15.448 5.181 1.043 1.00 85.69 109 ARG A N 1
ATOM 848 C CA . ARG A 1 109 ? -16.883 5.447 0.984 1.00 85.69 109 ARG A CA 1
ATOM 849 C C . ARG A 1 109 ? -17.447 5.821 2.352 1.00 85.69 109 ARG A C 1
ATOM 851 O O . ARG A 1 109 ? -18.291 6.699 2.434 1.00 85.69 109 ARG A O 1
ATOM 858 N N . GLU A 1 110 ? -16.998 5.149 3.406 1.00 85.88 110 GLU A N 1
ATOM 859 C CA . GLU A 1 110 ? -17.524 5.336 4.761 1.00 85.88 110 GLU A CA 1
ATOM 860 C C . GLU A 1 110 ? -16.909 6.530 5.498 1.00 85.88 110 GLU A C 1
ATOM 862 O O . GLU A 1 110 ? -17.530 7.059 6.418 1.00 85.88 110 GLU A O 1
ATOM 867 N N . ARG A 1 111 ? -15.669 6.917 5.165 1.00 81.31 111 ARG A N 1
ATOM 868 C CA . ARG A 1 111 ? -14.880 7.844 5.997 1.00 81.31 111 ARG A CA 1
ATOM 869 C C . ARG A 1 111 ? -14.256 9.028 5.276 1.00 81.31 111 ARG A C 1
ATOM 871 O O . ARG A 1 111 ? -13.766 9.922 5.964 1.00 81.31 111 ARG A O 1
ATOM 878 N N . LEU A 1 112 ? -14.229 9.054 3.943 1.00 74.94 112 LEU A N 1
ATOM 879 C CA . LEU A 1 112 ? -13.668 10.186 3.196 1.00 74.94 112 LEU A CA 1
ATOM 880 C C . LEU A 1 112 ? -14.716 11.106 2.558 1.00 74.94 112 LEU A C 1
ATOM 882 O O . LEU A 1 112 ? -14.302 12.074 1.930 1.00 74.94 112 LEU A O 1
ATOM 886 N N . ASP A 1 113 ? -16.021 10.870 2.750 1.00 60.66 113 ASP A N 1
ATOM 887 C CA . ASP A 1 113 ? -17.112 11.724 2.232 1.00 60.66 113 ASP A CA 1
ATOM 888 C C . ASP A 1 113 ? -16.909 12.127 0.753 1.00 60.66 113 ASP A C 1
ATOM 890 O O . ASP A 1 113 ? -17.157 13.254 0.328 1.00 60.66 113 ASP A O 1
ATOM 894 N N . PHE A 1 114 ? -16.403 11.193 -0.056 1.00 53.88 114 PHE A N 1
ATOM 895 C CA . PHE A 1 114 ? -16.286 11.380 -1.497 1.00 53.88 114 PHE A CA 1
ATOM 896 C C . PHE A 1 114 ? -17.548 10.843 -2.169 1.00 53.88 114 PHE A C 1
ATOM 898 O O . PHE A 1 114 ? -17.834 9.645 -2.096 1.00 53.88 114 PHE A O 1
ATOM 905 N N . GLU A 1 115 ? -18.274 11.717 -2.871 1.00 41.88 115 GLU A N 1
ATOM 906 C CA . GLU A 1 115 ? -19.250 11.307 -3.878 1.00 41.88 115 GLU A CA 1
ATOM 907 C C . GLU A 1 115 ? -18.521 10.432 -4.908 1.00 41.88 115 GLU A C 1
ATOM 909 O O . GLU A 1 115 ? -17.770 10.917 -5.756 1.00 41.88 115 GLU A O 1
ATOM 914 N N . PHE A 1 116 ? -18.702 9.113 -4.823 1.00 47.94 116 PHE A N 1
ATOM 915 C CA . PHE A 1 116 ? -18.393 8.210 -5.926 1.00 47.94 116 PHE A CA 1
ATOM 916 C C . PHE A 1 116 ? -19.460 8.419 -7.002 1.00 47.94 116 PHE A C 1
ATOM 918 O O . PHE A 1 116 ? -20.321 7.567 -7.215 1.00 47.94 116 PHE A O 1
ATOM 925 N N . THR A 1 117 ? -19.433 9.570 -7.673 1.00 34.12 117 THR A N 1
ATOM 926 C CA . THR A 1 117 ? -20.119 9.713 -8.952 1.00 34.12 117 THR A CA 1
ATOM 927 C C . THR A 1 117 ? -19.433 8.730 -9.885 1.00 34.12 117 THR A C 1
ATOM 929 O O . THR A 1 117 ? -18.218 8.801 -10.087 1.00 34.12 117 THR A O 1
ATOM 932 N N . ALA A 1 118 ? -20.200 7.740 -10.334 1.00 37.50 118 ALA A N 1
ATOM 933 C CA . ALA A 1 118 ? -19.756 6.692 -11.229 1.00 37.50 118 ALA A CA 1
ATOM 934 C C . ALA A 1 118 ? -18.886 7.293 -12.340 1.00 37.50 118 ALA A C 1
ATOM 936 O O . ALA A 1 118 ? -19.329 8.159 -13.092 1.00 37.50 118 ALA A O 1
ATOM 937 N N . ILE A 1 119 ? -17.630 6.857 -12.408 1.00 37.44 119 ILE A N 1
ATOM 938 C CA . ILE A 1 119 ? -16.874 6.962 -13.649 1.00 37.44 119 ILE A CA 1
ATOM 939 C C . ILE A 1 119 ? -17.454 5.841 -14.516 1.00 37.44 119 ILE A C 1
ATOM 941 O O . ILE A 1 119 ? -17.063 4.684 -14.350 1.00 37.44 119 ILE A O 1
ATOM 945 N N . GLU A 1 120 ? -18.482 6.191 -15.294 1.00 33.34 120 GLU A N 1
ATOM 946 C CA . GLU A 1 120 ? -18.947 5.433 -16.466 1.00 33.34 120 GLU A CA 1
ATOM 947 C C . GLU A 1 120 ? -17.855 5.375 -17.543 1.00 33.34 120 GLU A C 1
ATOM 949 O O . GLU A 1 120 ? -17.113 6.376 -17.701 1.00 33.34 120 GLU A O 1
#

Sequence (120 aa):
MAETPDIDALAKTRQRSRQYRRHLDFLADNYVDQALVKAAILAGLSQTEIAKALGMSKKTVNTHARYPWRPYAAGKGMNLPDSDAFYRFVWGSDTGAADAIATCKQYDRERLDFEFTAIE

pLDDT: mean 81.36, std 17.43, range [33.34, 97.62]